Protein AF-A0A8S2Z092-F1 (afdb_monomer_lite)

Secondary structure (DSSP, 8-state):
---------EE-TTT--EE-TT-HHHHHHHHHHHHHHT-PPB-----GGGEEEEETTEEEEEE-TTS-HHHHHHHHHHHHHHHHHTT--S-----TTTEEEEEEEETTTTEEEEEEEEEEEEEEEEEE-S-TT--EEEEEEEEEEEEEEEEEE-GGGTTSSHHHHHHHHH-

InterPro domains:
  IPR016181 Acyl-CoA N-acyltransferase [SSF55729] (98-169)
  IPR028005 N-acetyltransferase ESCO, zinc-finger [PF13878] (1-35)
  IPR028009 N-acetyltransferase ESCO, acetyl-transferase domain [PF13880] (143-171)

Organism: NCBI:txid392030

Structure (mmCIF, N/CA/C/O backbone):
data_AF-A0A8S2Z092-F1
#
_entry.id   AF-A0A8S2Z092-F1
#
loop_
_atom_site.group_PDB
_atom_site.id
_atom_site.type_symbol
_atom_site.label_atom_id
_atom_site.label_alt_id
_atom_site.label_comp_id
_atom_site.label_asym_id
_atom_site.label_entity_id
_atom_site.label_seq_id
_atom_site.pdbx_PDB_ins_code
_atom_site.Cartn_x
_atom_site.Cartn_y
_atom_site.Cartn_z
_atom_site.occupancy
_atom_site.B_iso_or_equiv
_atom_site.auth_seq_id
_atom_site.auth_comp_id
_atom_site.auth_asym_id
_atom_site.auth_atom_id
_atom_site.pdbx_PDB_model_num
ATOM 1 N N . ASP A 1 1 ? -32.128 -31.438 31.768 1.00 38.88 1 ASP A N 1
ATOM 2 C CA . ASP A 1 1 ? -32.159 -30.430 30.700 1.00 38.88 1 ASP A CA 1
ATOM 3 C C . ASP A 1 1 ? -31.129 -29.352 31.028 1.00 38.88 1 ASP A C 1
ATOM 5 O O . ASP A 1 1 ? -31.406 -28.441 31.798 1.00 38.88 1 ASP A O 1
ATOM 9 N N . ALA A 1 2 ? -29.873 -29.571 30.628 1.00 42.41 2 ALA A N 1
ATOM 10 C CA . ALA A 1 2 ? -28.760 -28.675 30.942 1.00 42.41 2 ALA A CA 1
ATOM 11 C C . ALA A 1 2 ? -28.408 -27.905 29.668 1.00 42.41 2 ALA A C 1
ATOM 13 O O . ALA A 1 2 ? -27.668 -28.395 28.817 1.00 42.41 2 ALA A O 1
ATOM 14 N N . GLY A 1 3 ? -29.013 -26.724 29.526 1.00 48.44 3 GLY A N 1
ATOM 15 C CA . GLY A 1 3 ? -28.851 -25.850 28.372 1.00 48.44 3 GLY A CA 1
ATOM 16 C C . GLY A 1 3 ? -27.397 -25.430 28.173 1.00 48.44 3 GLY A C 1
ATOM 17 O O . GLY A 1 3 ? -26.870 -24.597 28.914 1.00 48.44 3 GLY A O 1
ATOM 18 N N . GLN A 1 4 ? -26.758 -25.987 27.145 1.00 58.03 4 GLN A N 1
ATOM 19 C CA . GLN A 1 4 ? -25.491 -25.492 26.624 1.00 58.03 4 GLN A CA 1
ATOM 20 C C . GLN A 1 4 ? -25.744 -24.116 25.997 1.00 58.03 4 GLN A C 1
ATOM 22 O O . GLN A 1 4 ? -26.282 -23.994 24.898 1.00 58.03 4 GLN A O 1
ATOM 27 N N . LYS A 1 5 ? -25.404 -23.052 26.729 1.00 57.16 5 LYS A N 1
ATOM 28 C CA . LYS A 1 5 ? -25.369 -21.690 26.191 1.00 57.16 5 LYS A CA 1
ATOM 29 C C . LYS A 1 5 ? -24.233 -21.614 25.168 1.00 57.16 5 LYS A C 1
ATOM 31 O O . LYS A 1 5 ? -23.083 -21.572 25.580 1.00 57.16 5 LYS A O 1
ATOM 36 N N . MET A 1 6 ? -24.583 -21.646 23.879 1.00 57.84 6 MET A N 1
ATOM 37 C CA . MET A 1 6 ? -23.799 -21.254 22.688 1.00 57.84 6 MET A CA 1
ATOM 38 C C . MET A 1 6 ? -22.309 -20.974 22.980 1.00 57.84 6 MET A C 1
ATOM 40 O O . MET A 1 6 ? -21.910 -19.831 23.207 1.00 57.84 6 MET A O 1
ATOM 44 N N . LEU A 1 7 ? -21.502 -22.039 22.991 1.00 65.69 7 LEU A N 1
ATOM 45 C CA . LEU A 1 7 ? -20.050 -22.025 23.228 1.00 65.69 7 LEU A CA 1
ATOM 46 C C . LEU A 1 7 ? -19.254 -21.761 21.940 1.00 65.69 7 LEU A C 1
ATOM 48 O O . LEU A 1 7 ? -18.070 -22.075 21.875 1.00 65.69 7 LEU A O 1
ATOM 52 N N . ASP A 1 8 ? -19.887 -21.214 20.908 1.00 81.25 8 ASP A N 1
ATOM 53 C CA . ASP A 1 8 ? -19.283 -21.168 19.584 1.00 81.25 8 ASP A CA 1
ATOM 54 C C . ASP A 1 8 ? -18.357 -19.960 19.418 1.00 81.25 8 ASP A C 1
ATOM 56 O O . ASP A 1 8 ? -18.610 -18.856 19.918 1.00 81.25 8 ASP A O 1
ATOM 60 N N . ALA A 1 9 ? -17.262 -20.181 18.694 1.00 88.50 9 ALA A N 1
ATOM 61 C CA . ALA A 1 9 ? -16.382 -19.113 18.253 1.00 88.50 9 ALA A CA 1
ATOM 62 C C . ALA A 1 9 ? -17.126 -18.224 17.247 1.00 88.50 9 ALA A C 1
ATOM 64 O O . ALA A 1 9 ? -17.809 -18.717 16.348 1.00 88.50 9 ALA A O 1
ATOM 65 N N . ILE A 1 10 ? -16.961 -16.907 17.367 1.00 91.56 10 ILE A N 1
ATOM 66 C CA . ILE A 1 10 ? -17.479 -15.945 16.391 1.00 91.56 10 ILE A CA 1
ATOM 67 C C . ILE A 1 10 ? -16.330 -15.353 15.589 1.00 91.56 10 ILE A C 1
ATOM 69 O O . ILE A 1 10 ? -15.234 -15.158 16.108 1.00 91.56 10 ILE A O 1
ATOM 73 N N . VAL A 1 11 ? -16.591 -15.024 14.327 1.00 88.56 11 VAL A N 1
ATOM 74 C CA . VAL A 1 11 ? -15.619 -14.356 13.458 1.00 88.56 11 VAL A CA 1
ATOM 75 C C . VAL A 1 11 ? -15.860 -12.852 13.495 1.00 88.56 11 VAL A C 1
ATOM 77 O O . VAL A 1 11 ? -16.962 -12.375 13.208 1.00 88.56 11 VAL A O 1
ATOM 80 N N . CYS A 1 12 ? -14.828 -12.085 13.838 1.00 83.75 12 CYS A N 1
ATOM 81 C CA . CYS A 1 12 ? -14.887 -10.633 13.785 1.00 83.75 12 CYS A CA 1
ATOM 82 C C . CYS A 1 12 ? -15.077 -10.161 12.340 1.00 83.75 12 CYS A C 1
ATOM 84 O O . CYS A 1 12 ? -14.259 -10.444 11.471 1.00 83.75 12 CYS A O 1
ATOM 86 N N . LYS A 1 13 ? -16.129 -9.379 12.083 1.00 78.62 13 LYS A N 1
ATOM 87 C CA . LYS A 1 13 ? -16.454 -8.899 10.728 1.00 78.62 13 LYS A CA 1
ATOM 88 C C . LYS A 1 13 ? -15.447 -7.896 10.149 1.00 78.62 13 LYS A C 1
ATOM 90 O O . LYS A 1 13 ? -15.466 -7.689 8.946 1.00 78.62 13 LYS A O 1
ATOM 95 N N . ARG A 1 14 ? -14.614 -7.272 10.992 1.00 68.88 14 ARG A N 1
ATOM 96 C CA . ARG A 1 14 ? -13.556 -6.329 10.578 1.00 68.88 14 ARG A CA 1
ATOM 97 C C . ARG A 1 14 ? -12.210 -7.019 10.383 1.00 68.88 14 ARG A C 1
ATOM 99 O O . ARG A 1 14 ? -11.650 -6.983 9.300 1.00 68.88 14 ARG A O 1
ATOM 106 N N . CYS A 1 15 ? -11.688 -7.668 11.427 1.00 75.31 15 CYS A N 1
ATOM 107 C CA . CYS A 1 15 ? -10.350 -8.265 11.363 1.00 75.31 15 CYS A CA 1
ATOM 108 C C . CYS A 1 15 ? -10.340 -9.729 10.893 1.00 75.31 15 CYS A C 1
ATOM 110 O O . CYS A 1 15 ? -9.272 -10.279 10.665 1.00 75.31 15 CYS A O 1
ATOM 112 N N . GLY A 1 16 ? -11.496 -10.390 10.766 1.00 73.94 16 GLY A N 1
ATOM 113 C CA . GLY A 1 16 ? -11.591 -11.783 10.313 1.00 73.94 16 GLY A CA 1
ATOM 114 C C . GLY A 1 16 ? -11.130 -12.835 11.329 1.00 73.94 16 GLY A C 1
ATOM 115 O O . GLY A 1 16 ? -11.222 -14.026 11.046 1.00 73.94 16 GLY A O 1
ATOM 116 N N . MET A 1 17 ? -10.665 -12.435 12.517 1.00 84.19 17 MET A N 1
ATOM 117 C CA . MET A 1 17 ? -10.240 -13.368 13.561 1.00 84.19 17 MET A CA 1
ATOM 118 C C . MET A 1 17 ? -11.441 -14.062 14.207 1.00 84.19 17 MET A C 1
ATOM 120 O O . MET A 1 17 ? -12.387 -13.398 14.643 1.00 84.19 17 MET A O 1
ATOM 124 N N . ALA A 1 18 ? -11.377 -15.391 14.299 1.00 91.44 18 ALA A N 1
ATOM 125 C CA . ALA A 1 18 ? -12.275 -16.180 15.131 1.00 91.44 18 ALA A CA 1
ATOM 126 C C . ALA A 1 18 ? -11.852 -16.072 16.603 1.00 91.44 18 ALA A C 1
ATOM 128 O O . ALA A 1 18 ? -10.669 -16.205 16.911 1.00 91.44 18 ALA A O 1
ATOM 129 N N . TYR A 1 19 ? -12.800 -15.818 17.501 1.00 92.75 19 TYR A N 1
ATOM 130 C CA . TYR A 1 19 ? -12.549 -15.739 18.940 1.00 92.75 19 TYR A CA 1
ATOM 131 C C . TYR A 1 19 ? -13.793 -16.138 19.739 1.00 92.75 19 TYR A C 1
ATOM 133 O O . TYR A 1 19 ? -14.926 -16.014 19.264 1.00 92.75 19 TYR A O 1
ATOM 141 N N . PHE A 1 20 ? -13.597 -16.588 20.975 1.00 93.62 20 PHE A N 1
ATOM 142 C CA . PHE A 1 20 ? -14.681 -16.894 21.900 1.00 93.62 20 PHE A CA 1
ATOM 143 C C . PHE A 1 20 ? -15.082 -15.638 22.691 1.00 93.62 20 PHE A C 1
ATOM 145 O O . PHE A 1 20 ? -14.338 -15.183 23.564 1.00 93.62 20 PHE A O 1
ATOM 152 N N . PRO A 1 21 ? -16.296 -15.086 22.494 1.00 89.44 21 PRO A N 1
ATOM 153 C CA . PRO A 1 21 ? -16.734 -13.858 23.162 1.00 89.44 21 PRO A CA 1
ATOM 154 C C . PRO A 1 21 ? -17.050 -14.064 24.652 1.00 89.44 21 PRO A C 1
ATOM 156 O O . PRO A 1 21 ? -17.442 -13.123 25.342 1.00 89.44 21 PRO A O 1
ATOM 159 N N . HIS A 1 22 ? -16.879 -15.276 25.170 1.00 88.31 22 HIS A N 1
ATOM 160 C CA . HIS A 1 22 ? -17.046 -15.614 26.582 1.00 88.31 22 HIS A CA 1
ATOM 161 C C . HIS A 1 22 ? -15.702 -15.756 27.308 1.00 88.31 22 HIS A C 1
ATOM 163 O O . HIS A 1 22 ? -15.664 -15.624 28.527 1.00 88.31 22 HIS A O 1
ATOM 169 N N . SER A 1 23 ? -14.601 -15.963 26.577 1.00 92.56 23 SER A N 1
ATOM 170 C CA . SER A 1 23 ? -13.258 -16.052 27.150 1.00 92.56 23 SER A CA 1
ATOM 171 C C . SER A 1 23 ? -12.629 -14.659 27.229 1.00 92.56 23 SER A C 1
ATOM 173 O O . SER A 1 23 ? -12.559 -13.921 26.244 1.00 92.56 23 SER A O 1
ATOM 175 N N . ALA A 1 24 ? -12.203 -14.264 28.430 1.00 92.31 24 ALA A N 1
ATOM 176 C CA . ALA A 1 24 ? -11.503 -12.998 28.636 1.00 92.31 24 ALA A CA 1
ATOM 177 C C . ALA A 1 24 ? -10.140 -12.989 27.921 1.00 92.31 24 ALA A C 1
ATOM 179 O O . ALA A 1 24 ? -9.757 -11.970 27.350 1.00 92.31 24 ALA A O 1
ATOM 180 N N . GLU A 1 25 ? -9.453 -14.130 27.899 1.00 94.19 25 GLU A N 1
ATOM 181 C CA . GLU A 1 25 ? -8.168 -14.321 27.219 1.00 94.19 25 GLU A CA 1
ATOM 182 C C . GLU A 1 25 ? -8.318 -14.119 25.707 1.00 94.19 25 GLU A C 1
ATOM 184 O O . GLU A 1 25 ? -7.596 -13.311 25.118 1.00 94.19 25 GLU A O 1
ATOM 189 N N . ASP A 1 26 ? -9.335 -14.737 25.101 1.00 93.81 26 ASP A N 1
ATOM 190 C CA . ASP A 1 26 ? -9.643 -14.575 23.677 1.00 93.81 26 ASP A CA 1
ATOM 191 C C . ASP A 1 26 ? -10.045 -13.147 23.330 1.00 93.81 26 ASP A C 1
ATOM 193 O O . ASP A 1 26 ? -9.664 -12.646 22.278 1.00 93.81 26 ASP A O 1
ATOM 197 N N . LYS A 1 27 ? -10.784 -12.450 24.202 1.00 93.25 27 LYS A N 1
ATOM 198 C CA . LYS A 1 27 ? -11.107 -11.030 23.989 1.00 93.25 27 LYS A CA 1
ATOM 199 C C . LYS A 1 27 ? -9.863 -10.155 23.979 1.00 93.25 27 LYS A C 1
ATOM 201 O O . LYS A 1 27 ? -9.793 -9.237 23.167 1.00 93.25 27 LYS A O 1
ATOM 206 N N . VAL A 1 28 ? -8.908 -10.410 24.873 1.00 94.62 28 VAL A N 1
ATOM 207 C CA . VAL A 1 28 ? -7.644 -9.662 24.932 1.00 94.62 28 VAL A CA 1
ATOM 208 C C . VAL A 1 28 ? -6.791 -9.966 23.701 1.00 94.62 28 VAL A C 1
ATOM 210 O O . VAL A 1 28 ? -6.284 -9.037 23.069 1.00 94.62 28 VAL A O 1
ATOM 213 N N . ALA A 1 29 ? -6.687 -11.239 23.309 1.00 91.12 29 ALA A N 1
ATOM 214 C CA . ALA A 1 29 ? -6.003 -11.651 22.086 1.00 91.12 29 ALA A CA 1
ATOM 215 C C . ALA A 1 29 ? -6.657 -11.035 20.838 1.00 91.12 29 ALA A C 1
ATOM 217 O O . ALA A 1 29 ? -5.965 -10.422 20.026 1.00 91.12 29 ALA A O 1
ATOM 218 N N . HIS A 1 30 ? -7.988 -11.103 20.738 1.00 90.94 30 HIS A N 1
ATOM 219 C CA . HIS A 1 30 ? -8.761 -10.462 19.682 1.00 90.94 30 HIS A CA 1
ATOM 220 C C . HIS A 1 30 ? -8.563 -8.953 19.682 1.00 90.94 30 HIS A C 1
ATOM 222 O O . HIS A 1 30 ? -8.332 -8.409 18.621 1.00 90.94 30 HIS A O 1
ATOM 228 N N . ALA A 1 31 ? -8.602 -8.252 20.816 1.00 87.62 31 ALA A N 1
ATOM 229 C CA . ALA A 1 31 ? -8.392 -6.803 20.841 1.00 87.62 31 ALA A CA 1
ATOM 230 C C . ALA A 1 31 ? -6.981 -6.420 20.372 1.00 87.62 31 ALA A C 1
ATOM 232 O O . ALA A 1 31 ? -6.822 -5.460 19.619 1.00 87.62 31 ALA A O 1
ATOM 233 N N . LYS A 1 32 ? -5.959 -7.189 20.771 1.00 85.62 32 LYS A N 1
ATOM 234 C CA . LYS A 1 32 ? -4.578 -6.985 20.322 1.00 85.62 32 LYS A CA 1
ATOM 235 C C . LYS A 1 32 ? -4.443 -7.223 18.819 1.00 85.62 32 LYS A C 1
ATOM 237 O O . LYS A 1 32 ? -3.891 -6.370 18.133 1.00 85.62 32 LYS A O 1
ATOM 242 N N . TYR A 1 33 ? -4.978 -8.334 18.314 1.00 81.44 33 TYR A N 1
ATOM 243 C CA . TYR A 1 33 ? -4.988 -8.649 16.887 1.00 81.44 33 TYR A CA 1
ATOM 244 C C . TYR A 1 33 ? -5.839 -7.658 16.089 1.00 81.44 33 TYR A C 1
ATOM 246 O O . TYR A 1 33 ? -5.411 -7.174 15.060 1.00 81.44 33 TYR A O 1
ATOM 254 N N . HIS A 1 34 ? -7.019 -7.294 16.580 1.00 82.12 34 HIS A N 1
ATOM 255 C CA . HIS A 1 34 ? -7.914 -6.329 15.957 1.00 82.12 34 HIS A CA 1
ATOM 256 C C . HIS A 1 34 ? -7.210 -4.994 15.817 1.00 82.12 34 HIS A C 1
ATOM 258 O O . HIS A 1 34 ? -7.046 -4.531 14.703 1.00 82.12 34 HIS A O 1
ATOM 264 N N . ASN A 1 35 ? -6.700 -4.431 16.914 1.00 75.44 35 ASN A N 1
ATOM 265 C CA . ASN A 1 35 ? -5.933 -3.196 16.848 1.00 75.44 35 ASN A CA 1
ATOM 266 C C . ASN A 1 35 ? -4.762 -3.337 15.890 1.00 75.44 35 ASN A C 1
ATOM 268 O O . ASN A 1 35 ? -4.532 -2.427 15.120 1.00 75.44 35 ASN A O 1
ATOM 272 N N . TYR A 1 36 ? -4.051 -4.457 15.895 1.00 68.25 36 TYR A N 1
ATOM 273 C CA . TYR A 1 36 ? -2.931 -4.685 14.996 1.00 68.25 36 TYR A CA 1
ATOM 274 C C . TYR A 1 36 ? -3.333 -4.711 13.507 1.00 68.25 36 TYR A C 1
ATOM 276 O O . TYR A 1 36 ? -2.766 -3.977 12.707 1.00 68.25 36 TYR A O 1
ATOM 284 N N . THR A 1 37 ? -4.345 -5.496 13.144 1.00 62.00 37 THR A N 1
ATOM 285 C CA . THR A 1 37 ? -4.797 -5.738 11.763 1.00 62.00 37 THR A CA 1
ATOM 286 C C . THR A 1 37 ? -5.716 -4.639 11.229 1.00 62.00 37 THR A C 1
ATOM 288 O O . THR A 1 37 ? -5.841 -4.467 10.024 1.00 62.00 37 THR A O 1
ATOM 291 N N . THR A 1 38 ? -6.362 -3.877 12.112 1.00 63.31 38 THR A N 1
ATOM 292 C CA . THR A 1 38 ? -7.183 -2.709 11.763 1.00 63.31 38 THR A CA 1
ATOM 293 C C . THR A 1 38 ? -6.476 -1.394 12.092 1.00 63.31 38 THR A C 1
ATOM 295 O O . THR A 1 38 ? -7.108 -0.336 12.048 1.00 63.31 38 THR A O 1
ATOM 298 N N . SER A 1 39 ? -5.197 -1.427 12.491 1.00 66.44 39 SER A N 1
ATOM 299 C CA . SER A 1 39 ? -4.409 -0.209 12.681 1.00 66.44 39 SER A CA 1
ATOM 300 C C . SER A 1 39 ? -4.241 0.454 11.330 1.00 66.44 39 SER A C 1
ATOM 302 O O . SER A 1 39 ? -3.472 0.005 10.485 1.00 66.44 39 SER A O 1
ATOM 304 N N . ALA A 1 40 ? -4.956 1.554 11.138 1.00 69.56 40 ALA A N 1
ATOM 305 C CA . ALA A 1 40 ? -4.793 2.385 9.967 1.00 69.56 40 ALA A CA 1
ATOM 306 C C . ALA A 1 40 ? -3.354 2.919 9.893 1.00 69.56 40 ALA A C 1
ATOM 308 O O . ALA A 1 40 ? -2.908 3.680 10.757 1.00 69.56 40 ALA A O 1
ATOM 309 N N . ILE A 1 41 ? -2.632 2.539 8.840 1.00 79.81 41 ILE A N 1
ATOM 310 C CA . ILE A 1 41 ? -1.296 3.059 8.557 1.00 79.81 41 ILE A CA 1
ATOM 311 C C . ILE A 1 41 ? -1.468 4.481 8.033 1.00 79.81 41 ILE A C 1
ATOM 313 O O . ILE A 1 41 ? -2.109 4.679 7.007 1.00 79.81 41 ILE A O 1
ATOM 317 N N . ARG A 1 42 ? -0.917 5.483 8.721 1.00 82.81 42 ARG A N 1
ATOM 318 C CA . ARG A 1 42 ? -1.002 6.883 8.278 1.00 82.81 42 ARG A CA 1
ATOM 319 C C . ARG A 1 42 ? 0.300 7.340 7.644 1.00 82.81 42 ARG A C 1
ATOM 321 O O . ARG A 1 42 ? 1.345 7.327 8.295 1.00 82.81 42 ARG A O 1
ATOM 328 N N . LEU A 1 43 ? 0.223 7.821 6.408 1.00 82.44 43 LEU A N 1
ATOM 329 C CA . LEU A 1 43 ? 1.354 8.390 5.677 1.00 82.44 43 LEU A CA 1
ATOM 330 C C . LEU A 1 43 ? 1.076 9.867 5.402 1.00 82.44 43 LEU A C 1
ATOM 332 O O . LEU A 1 43 ? 0.319 10.217 4.509 1.00 82.44 43 LEU A O 1
ATOM 336 N N . ARG A 1 44 ? 1.703 10.740 6.196 1.00 82.56 44 ARG A N 1
ATOM 337 C CA . ARG A 1 44 ? 1.505 12.196 6.130 1.00 82.56 44 ARG A CA 1
ATOM 338 C C . ARG A 1 44 ? 2.698 12.935 5.552 1.00 82.56 44 ARG A C 1
ATOM 340 O O . ARG A 1 44 ? 3.845 12.476 5.666 1.00 82.56 44 ARG A O 1
ATOM 347 N N . ASN A 1 45 ? 2.417 14.156 5.096 1.00 79.81 45 ASN A N 1
ATOM 348 C CA . ASN A 1 45 ? 3.396 15.134 4.622 1.00 79.81 45 ASN A CA 1
ATOM 349 C C . ASN A 1 45 ? 4.202 14.625 3.421 1.00 79.81 45 ASN A C 1
ATOM 351 O O . ASN A 1 45 ? 5.391 14.920 3.311 1.00 79.81 45 ASN A O 1
ATOM 355 N N . LEU A 1 46 ? 3.571 13.830 2.555 1.00 80.69 46 LEU A N 1
ATOM 356 C CA . LEU A 1 46 ? 4.142 13.516 1.253 1.00 80.69 46 LEU A CA 1
ATOM 357 C C . LEU A 1 46 ? 4.002 14.749 0.363 1.00 80.69 46 LEU A C 1
ATOM 359 O O . LEU A 1 46 ? 2.952 15.390 0.327 1.00 80.69 46 LEU A O 1
ATOM 363 N N . LYS A 1 47 ? 5.076 15.123 -0.328 1.00 77.38 47 LYS A N 1
ATOM 364 C CA . LYS A 1 47 ? 5.043 16.272 -1.238 1.00 77.38 47 LYS A CA 1
ATOM 365 C C . LYS A 1 47 ? 4.222 15.930 -2.485 1.00 77.38 47 LYS A C 1
ATOM 367 O O . LYS A 1 47 ? 4.280 14.804 -2.971 1.00 77.38 47 LYS A O 1
ATOM 372 N N . HIS A 1 48 ? 3.551 16.922 -3.073 1.00 76.38 48 HIS A N 1
ATOM 373 C CA . HIS A 1 48 ? 2.749 16.743 -4.295 1.00 76.38 48 HIS A CA 1
ATOM 374 C C . HIS A 1 48 ? 3.510 16.087 -5.460 1.00 76.38 48 HIS A C 1
ATOM 376 O O . HIS A 1 48 ? 2.908 15.365 -6.243 1.00 76.38 48 HIS A O 1
ATOM 382 N N . GLN A 1 49 ? 4.834 16.268 -5.544 1.00 77.25 49 GLN A N 1
ATOM 383 C CA . GLN A 1 49 ? 5.689 15.638 -6.563 1.00 77.25 49 GLN A CA 1
ATOM 384 C C . GLN A 1 49 ? 5.647 14.095 -6.562 1.00 77.25 49 GLN A C 1
ATOM 386 O O . GLN A 1 49 ? 6.114 13.474 -7.510 1.00 77.25 49 GLN A O 1
ATOM 391 N N . HIS A 1 50 ? 5.132 13.477 -5.495 1.00 84.44 50 HIS A N 1
ATOM 392 C CA . HIS A 1 50 ? 5.011 12.026 -5.378 1.00 84.44 50 HIS A CA 1
ATOM 393 C C . HIS A 1 50 ? 3.685 11.487 -5.920 1.00 84.44 50 HIS A C 1
ATOM 395 O O . HIS A 1 50 ? 3.580 10.275 -6.101 1.00 84.44 50 HIS A O 1
ATOM 401 N N . ILE A 1 51 ? 2.690 12.345 -6.173 1.00 91.44 51 ILE A N 1
ATOM 402 C CA . ILE A 1 51 ? 1.370 11.932 -6.657 1.00 91.44 51 ILE A CA 1
ATOM 403 C C . ILE A 1 51 ? 1.483 11.515 -8.124 1.00 91.44 51 ILE A C 1
ATOM 405 O O . ILE A 1 51 ? 1.869 12.312 -8.975 1.00 91.44 51 ILE A O 1
ATOM 409 N N . LEU A 1 52 ? 1.125 10.267 -8.416 1.00 93.94 52 LEU A N 1
ATOM 410 C CA . LEU A 1 52 ? 1.053 9.731 -9.775 1.00 93.94 52 LEU A CA 1
ATOM 411 C C . LEU A 1 52 ? -0.343 9.882 -10.374 1.00 93.94 52 LEU A C 1
ATOM 413 O O . LEU A 1 52 ? -0.479 10.154 -11.563 1.00 93.94 52 LEU A O 1
ATOM 417 N N . GLN A 1 53 ? -1.380 9.698 -9.556 1.00 95.56 53 GLN A N 1
ATOM 418 C CA . GLN A 1 53 ? -2.766 9.750 -10.005 1.00 95.56 53 GLN A CA 1
ATOM 419 C C . GLN A 1 53 ? -3.694 10.128 -8.852 1.00 95.56 53 GLN A C 1
ATOM 421 O O . GLN A 1 53 ? -3.509 9.658 -7.732 1.00 95.56 53 GLN A O 1
ATOM 426 N N . GLN A 1 54 ? -4.704 10.950 -9.132 1.00 95.06 54 GLN A N 1
ATOM 427 C CA . GLN A 1 54 ? -5.746 11.325 -8.174 1.00 95.06 54 GLN A CA 1
ATOM 428 C C . GLN A 1 54 ? -7.082 10.692 -8.563 1.00 95.06 54 GLN A C 1
ATOM 430 O O . GLN A 1 54 ? -7.397 10.543 -9.746 1.00 95.06 54 GLN A O 1
ATOM 435 N N . PHE A 1 55 ? -7.868 10.334 -7.558 1.00 94.56 55 PHE A N 1
ATOM 436 C CA . PHE A 1 55 ? -9.218 9.800 -7.674 1.00 94.56 55 PHE A CA 1
ATOM 437 C C . PHE A 1 55 ? -10.156 10.598 -6.762 1.00 94.56 55 PHE A C 1
ATOM 439 O O . PHE A 1 55 ? -9.728 11.440 -5.981 1.00 94.56 55 PHE A O 1
ATOM 446 N N . LEU A 1 56 ? -11.457 10.329 -6.858 1.00 90.94 56 LEU A N 1
ATOM 447 C CA . LEU A 1 56 ? -12.462 10.952 -5.986 1.00 90.94 56 LEU A CA 1
ATOM 448 C C . LEU A 1 56 ? -12.284 10.563 -4.510 1.00 90.94 56 LEU A C 1
ATOM 450 O O . LEU A 1 56 ? -12.685 11.306 -3.623 1.00 90.94 56 LEU A O 1
ATOM 454 N N . ASP A 1 57 ? -11.736 9.374 -4.273 1.00 88.31 57 ASP A N 1
ATOM 455 C CA . ASP A 1 57 ? -11.660 8.692 -2.985 1.00 88.31 57 ASP A CA 1
ATOM 456 C C . ASP A 1 57 ? -10.220 8.536 -2.466 1.00 88.31 57 ASP A C 1
ATOM 458 O O . ASP A 1 57 ? -9.975 7.780 -1.528 1.00 88.31 57 ASP A O 1
ATOM 462 N N . GLY A 1 58 ? -9.246 9.196 -3.090 1.00 94.50 58 GLY A N 1
ATOM 463 C CA . GLY A 1 58 ? -7.844 9.105 -2.697 1.00 94.50 58 GLY A CA 1
ATOM 464 C C . GLY A 1 58 ? -6.874 9.297 -3.850 1.00 94.50 58 GLY A C 1
ATOM 465 O O . GLY A 1 58 ? -7.256 9.437 -5.009 1.00 94.50 58 GLY A O 1
ATOM 466 N N . SER A 1 59 ? -5.590 9.235 -3.531 1.00 96.12 59 SER A N 1
ATOM 467 C CA . SER A 1 59 ? -4.506 9.487 -4.475 1.00 96.12 59 SER A CA 1
ATOM 468 C C . SER A 1 59 ? -3.431 8.402 -4.395 1.00 96.12 59 SER A C 1
ATOM 470 O O . SER A 1 59 ? -3.166 7.837 -3.331 1.00 96.12 59 SER A O 1
ATOM 472 N N . ILE A 1 60 ? -2.793 8.107 -5.531 1.00 96.88 60 ILE A N 1
ATOM 473 C CA . ILE A 1 60 ? -1.636 7.214 -5.602 1.00 96.88 60 ILE A CA 1
ATOM 474 C C . ILE A 1 60 ? -0.351 8.023 -5.503 1.00 96.88 60 ILE A C 1
ATOM 476 O O . ILE A 1 60 ? -0.117 8.922 -6.308 1.00 96.88 60 ILE A O 1
ATOM 480 N N . TYR A 1 61 ? 0.502 7.647 -4.556 1.00 96.00 61 TYR A N 1
ATOM 481 C CA . TYR A 1 61 ? 1.821 8.226 -4.325 1.00 96.00 61 TYR A CA 1
ATOM 482 C C . TYR A 1 61 ? 2.917 7.216 -4.652 1.00 96.00 61 TYR A C 1
ATOM 484 O O . TYR A 1 61 ? 2.719 6.017 -4.460 1.00 96.00 61 TYR A O 1
ATOM 492 N N . SER A 1 62 ? 4.093 7.687 -5.073 1.00 95.12 62 SER A N 1
ATOM 493 C CA . SER A 1 62 ? 5.280 6.843 -5.244 1.00 95.12 62 SER A CA 1
ATOM 494 C C . SER A 1 62 ? 6.505 7.350 -4.490 1.00 95.12 62 SER A C 1
ATOM 496 O O . SER A 1 62 ? 6.782 8.548 -4.445 1.00 95.12 62 SER A O 1
ATOM 498 N N . ILE A 1 63 ? 7.259 6.415 -3.913 1.00 94.50 63 ILE A N 1
ATOM 499 C CA . ILE A 1 63 ? 8.531 6.645 -3.222 1.00 94.50 63 ILE A CA 1
ATOM 500 C C . ILE A 1 63 ? 9.582 5.735 -3.866 1.00 94.50 63 ILE A C 1
ATOM 502 O O . ILE A 1 63 ? 9.332 4.552 -4.096 1.00 94.50 63 ILE A O 1
ATOM 506 N N . GLY A 1 64 ? 10.753 6.286 -4.180 1.00 93.06 64 GLY A N 1
ATOM 507 C CA . GLY A 1 64 ? 11.862 5.570 -4.822 1.00 93.06 64 GLY A CA 1
ATOM 508 C C . GLY A 1 64 ? 13.228 6.156 -4.457 1.00 93.06 64 GLY A C 1
ATOM 509 O O . GLY A 1 64 ? 13.335 6.955 -3.524 1.00 93.06 64 GLY A O 1
ATOM 510 N N . SER A 1 65 ? 14.270 5.808 -5.218 1.00 92.25 65 SER A N 1
ATOM 511 C CA . SER A 1 65 ? 15.660 6.257 -4.991 1.00 92.25 65 SER A CA 1
ATOM 512 C C . SER A 1 65 ? 15.844 7.772 -4.884 1.00 92.25 65 SER A C 1
ATOM 514 O O . SER A 1 65 ? 16.694 8.228 -4.125 1.00 92.25 65 SER A O 1
ATOM 516 N N . THR A 1 66 ? 15.050 8.561 -5.609 1.00 91.25 66 THR A N 1
ATOM 517 C CA . THR A 1 66 ? 15.143 10.032 -5.632 1.00 91.25 66 THR A CA 1
ATOM 518 C C . THR A 1 66 ? 14.373 10.715 -4.501 1.00 91.25 66 THR A C 1
ATOM 520 O O . THR A 1 66 ? 14.455 11.932 -4.336 1.00 91.25 66 THR A O 1
ATOM 523 N N . SER A 1 67 ? 13.592 9.953 -3.733 1.00 91.38 67 SER A N 1
ATOM 524 C CA . SER A 1 67 ? 12.790 10.487 -2.632 1.00 91.38 67 SER A CA 1
ATOM 525 C C . SER A 1 67 ? 13.663 10.778 -1.403 1.00 91.38 67 SER A C 1
ATOM 527 O O . SER A 1 67 ? 14.675 10.108 -1.198 1.00 91.38 67 SER A O 1
ATOM 529 N N . PRO A 1 68 ? 13.293 11.748 -0.547 1.00 91.69 68 PRO A N 1
ATOM 530 C CA . PRO A 1 68 ? 14.014 12.014 0.695 1.00 91.69 68 PRO A CA 1
ATOM 531 C C . PRO A 1 68 ? 14.141 10.769 1.586 1.00 91.69 68 PRO A C 1
ATOM 533 O O . PRO A 1 68 ? 13.183 10.014 1.749 1.00 91.69 68 PRO A O 1
ATOM 536 N N . LEU A 1 69 ? 15.282 10.611 2.267 1.00 90.88 69 LEU A N 1
ATOM 537 C CA . LEU A 1 69 ? 15.542 9.463 3.152 1.00 90.88 69 LEU A CA 1
ATOM 538 C C . LEU A 1 69 ? 14.472 9.295 4.248 1.00 90.88 69 LEU A C 1
ATOM 540 O O . LEU A 1 69 ? 14.147 8.183 4.651 1.00 90.88 69 LEU A O 1
ATOM 544 N N . ALA A 1 70 ?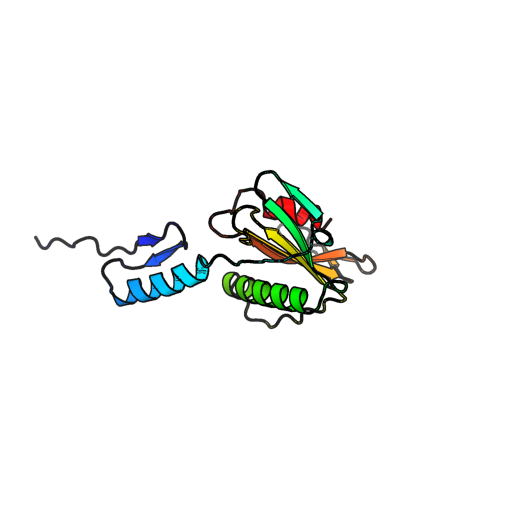 13.893 10.397 4.730 1.00 89.50 70 ALA A N 1
ATOM 545 C CA . ALA A 1 70 ? 12.806 10.355 5.706 1.00 89.50 70 ALA A CA 1
ATOM 546 C C . ALA A 1 70 ? 11.533 9.684 5.153 1.00 89.50 70 ALA A C 1
ATOM 548 O O . ALA A 1 70 ? 10.826 9.010 5.895 1.00 89.50 70 ALA A O 1
ATOM 549 N N . GLU A 1 71 ? 11.239 9.855 3.864 1.00 90.50 71 GLU A N 1
ATOM 550 C CA . GLU A 1 71 ? 10.094 9.223 3.200 1.00 90.50 71 GLU A CA 1
ATOM 551 C C . GLU A 1 71 ? 10.383 7.755 2.888 1.00 90.50 71 GLU A C 1
ATOM 553 O O . GLU A 1 71 ? 9.529 6.908 3.135 1.00 90.50 71 GLU A O 1
ATOM 558 N N . GLN A 1 72 ? 11.610 7.439 2.462 1.00 91.88 72 GLN A N 1
ATOM 559 C CA . GLN A 1 72 ? 12.078 6.057 2.305 1.00 91.88 72 GLN A CA 1
ATOM 560 C C . GLN A 1 72 ? 11.946 5.264 3.618 1.00 91.88 72 GLN A C 1
ATOM 562 O O . GLN A 1 72 ? 11.356 4.187 3.627 1.00 91.88 72 GLN A O 1
ATOM 567 N N . LYS A 1 73 ? 12.358 5.839 4.757 1.00 89.75 73 LYS A N 1
ATOM 568 C CA . LYS A 1 73 ? 12.176 5.217 6.084 1.00 89.75 73 LYS A CA 1
ATOM 569 C C . LYS A 1 73 ? 10.708 5.016 6.464 1.00 89.75 73 LYS A C 1
ATOM 571 O O . LYS A 1 73 ? 10.352 4.001 7.055 1.00 89.75 73 LYS A O 1
ATOM 576 N N . LYS A 1 74 ? 9.827 5.968 6.130 1.00 89.38 74 LYS A N 1
ATOM 577 C CA . LYS A 1 74 ? 8.379 5.786 6.342 1.00 89.38 74 LYS A CA 1
ATOM 578 C C . LYS A 1 74 ? 7.843 4.641 5.484 1.00 89.38 74 LYS A C 1
ATOM 580 O O . LYS A 1 74 ? 7.067 3.830 5.974 1.00 89.38 74 LYS A O 1
ATOM 585 N N . ALA A 1 75 ? 8.264 4.566 4.225 1.00 91.44 75 ALA A N 1
ATOM 586 C CA . ALA A 1 75 ? 7.876 3.499 3.314 1.00 91.44 75 ALA A CA 1
ATOM 587 C C . ALA A 1 75 ? 8.368 2.119 3.784 1.00 91.44 75 ALA A C 1
ATOM 589 O O . ALA A 1 75 ? 7.629 1.145 3.667 1.00 91.44 75 ALA A O 1
ATOM 590 N N . GLU A 1 76 ? 9.568 2.039 4.366 1.00 91.31 76 GLU A N 1
ATOM 591 C CA . GLU A 1 76 ? 10.084 0.830 5.023 1.00 91.31 76 GLU A CA 1
ATOM 592 C C . GLU A 1 76 ? 9.213 0.405 6.206 1.00 91.31 76 GLU A C 1
ATOM 594 O O . GLU A 1 76 ? 8.870 -0.768 6.310 1.00 91.31 76 GLU A O 1
ATOM 599 N N . HIS A 1 77 ? 8.778 1.349 7.042 1.00 88.69 77 HIS A N 1
ATOM 600 C CA . HIS A 1 77 ? 7.877 1.038 8.150 1.00 88.69 77 HIS A CA 1
ATOM 601 C C . HIS A 1 77 ? 6.521 0.496 7.665 1.00 88.69 77 HIS A C 1
ATOM 603 O O . HIS A 1 77 ? 6.007 -0.480 8.208 1.00 88.69 77 HIS A O 1
ATOM 609 N N . VAL A 1 78 ? 5.953 1.077 6.599 1.00 90.12 78 VAL A N 1
ATOM 610 C CA . VAL A 1 78 ? 4.730 0.537 5.980 1.00 90.12 78 VAL A CA 1
ATOM 611 C C . VAL A 1 78 ? 4.969 -0.862 5.411 1.00 90.12 78 VAL A C 1
ATOM 613 O O . VAL A 1 78 ? 4.131 -1.739 5.604 1.00 90.12 78 VAL A O 1
ATOM 616 N N . ARG A 1 79 ? 6.119 -1.100 4.765 1.00 91.38 79 ARG A N 1
ATOM 617 C CA . ARG A 1 79 ? 6.498 -2.430 4.268 1.00 91.38 79 ARG A CA 1
ATOM 618 C C . ARG A 1 79 ? 6.528 -3.456 5.396 1.00 91.38 79 ARG A C 1
ATOM 620 O O . ARG A 1 79 ? 6.001 -4.538 5.206 1.00 91.38 79 ARG A O 1
ATOM 627 N N . GLU A 1 80 ? 7.114 -3.138 6.548 1.00 88.12 80 GLU A N 1
ATOM 628 C CA . GLU A 1 80 ? 7.166 -4.056 7.695 1.00 88.12 80 GLU A CA 1
ATOM 629 C C . GLU A 1 80 ? 5.768 -4.429 8.196 1.00 88.12 80 GLU A C 1
ATOM 631 O O . GLU A 1 80 ? 5.505 -5.591 8.496 1.00 88.12 80 GLU A O 1
ATOM 636 N N . LEU A 1 81 ? 4.848 -3.465 8.260 1.00 86.12 81 LEU A N 1
ATOM 637 C CA . LEU A 1 81 ? 3.457 -3.732 8.634 1.00 86.12 81 LEU A CA 1
ATOM 638 C C . LEU A 1 81 ? 2.772 -4.645 7.610 1.00 86.12 81 LEU A C 1
ATOM 640 O O . LEU A 1 81 ? 2.138 -5.626 7.995 1.00 86.12 81 LEU A O 1
ATOM 644 N N . VAL A 1 82 ? 2.968 -4.371 6.318 1.00 89.62 82 VAL A N 1
ATOM 645 C CA . VAL A 1 82 ? 2.448 -5.205 5.227 1.00 89.62 82 VAL A CA 1
ATOM 646 C C . VAL A 1 82 ? 3.051 -6.609 5.251 1.00 89.62 82 VAL A C 1
ATOM 648 O O . VAL A 1 82 ? 2.316 -7.582 5.120 1.00 89.62 82 VAL A O 1
ATOM 651 N N . ASP A 1 83 ? 4.364 -6.739 5.433 1.00 89.81 83 ASP A N 1
ATOM 652 C CA . ASP A 1 83 ? 5.059 -8.027 5.495 1.00 89.81 83 ASP A CA 1
ATOM 653 C C . ASP A 1 83 ? 4.490 -8.882 6.620 1.00 89.81 83 ASP A C 1
ATOM 655 O O . ASP A 1 83 ? 4.155 -10.045 6.402 1.00 89.81 83 ASP A O 1
ATOM 659 N N . ASN A 1 84 ? 4.296 -8.290 7.795 1.00 84.19 84 ASN A N 1
ATOM 660 C CA . ASN A 1 84 ? 3.703 -9.013 8.901 1.00 84.19 84 ASN A CA 1
ATOM 661 C C . ASN A 1 84 ? 2.236 -9.409 8.637 1.00 84.19 84 ASN A C 1
ATOM 663 O O . ASN A 1 84 ? 1.847 -10.520 8.993 1.00 84.19 84 ASN A O 1
ATOM 667 N N . GLU A 1 85 ? 1.420 -8.554 8.002 1.00 83.19 85 GLU A N 1
ATOM 668 C CA . GLU A 1 85 ? 0.037 -8.918 7.644 1.00 83.19 85 GLU A CA 1
ATOM 669 C C . GLU A 1 85 ? -0.009 -10.037 6.591 1.00 83.19 85 GLU A C 1
ATOM 671 O O . GLU A 1 85 ? -0.879 -10.906 6.638 1.00 83.19 85 GLU A O 1
ATOM 676 N N . LEU A 1 86 ? 0.954 -10.056 5.667 1.00 85.81 86 LEU A N 1
ATOM 677 C CA . LEU A 1 86 ? 1.126 -11.120 4.678 1.00 85.81 86 LEU A CA 1
ATOM 678 C C . LEU A 1 86 ? 1.802 -12.381 5.255 1.00 85.81 86 LEU A C 1
ATOM 680 O O . LEU A 1 86 ? 1.965 -13.361 4.530 1.00 85.81 86 LEU A O 1
ATOM 684 N N . GLY A 1 87 ? 2.199 -12.380 6.534 1.00 85.38 87 GLY A N 1
ATOM 685 C CA . GLY A 1 87 ? 2.895 -13.499 7.180 1.00 85.38 87 GLY A CA 1
ATOM 686 C C . GLY A 1 87 ? 4.324 -13.724 6.673 1.00 85.38 87 GLY A C 1
ATOM 687 O O . GLY A 1 87 ? 4.864 -14.823 6.793 1.00 85.38 87 GLY A O 1
ATOM 688 N N . ILE A 1 88 ? 4.942 -12.703 6.082 1.00 86.31 88 ILE A N 1
ATOM 689 C CA . ILE A 1 88 ? 6.281 -12.763 5.506 1.00 86.31 88 ILE A CA 1
ATOM 690 C C . ILE A 1 88 ? 7.313 -12.530 6.607 1.00 86.31 88 ILE A C 1
ATOM 692 O O . ILE A 1 88 ? 7.397 -11.455 7.191 1.00 86.31 88 ILE A O 1
ATOM 696 N N . THR A 1 89 ? 8.138 -13.541 6.862 1.00 80.81 89 THR A N 1
ATOM 697 C CA . THR A 1 89 ? 9.195 -13.502 7.888 1.00 80.81 89 THR A CA 1
ATOM 698 C C . THR A 1 89 ? 10.591 -13.308 7.305 1.00 80.81 89 THR A C 1
ATOM 700 O O . THR A 1 89 ? 11.549 -13.058 8.036 1.00 80.81 89 THR A O 1
ATOM 703 N N . THR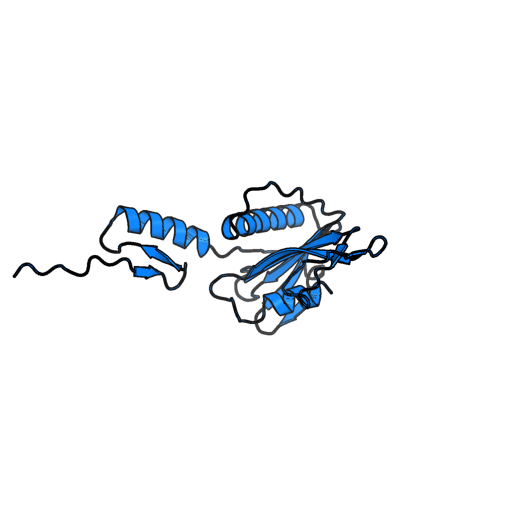 A 1 90 ? 10.730 -13.421 5.984 1.00 79.69 90 THR A N 1
ATOM 704 C CA . THR A 1 90 ? 12.018 -13.277 5.309 1.00 79.69 90 THR A CA 1
ATOM 705 C C . THR A 1 90 ? 12.420 -11.807 5.250 1.00 79.69 90 THR A C 1
ATOM 707 O O . THR A 1 90 ? 11.634 -10.998 4.744 1.00 79.69 90 THR A O 1
ATOM 710 N N . PRO A 1 91 ? 13.640 -11.448 5.685 1.00 74.69 91 PRO A N 1
ATOM 711 C CA . PRO A 1 91 ? 14.118 -10.082 5.563 1.00 74.69 91 PRO A CA 1
ATOM 712 C C . PRO A 1 91 ? 14.145 -9.670 4.089 1.00 74.69 91 PRO A C 1
ATOM 714 O O . PRO A 1 91 ? 14.686 -10.376 3.238 1.00 74.69 91 PRO A O 1
ATOM 717 N N . PHE A 1 92 ? 13.546 -8.519 3.791 1.00 78.00 92 PHE A N 1
ATOM 718 C CA . PHE A 1 92 ? 13.592 -7.907 2.470 1.00 78.00 92 PHE A CA 1
ATOM 719 C C . PHE A 1 92 ? 14.550 -6.719 2.509 1.00 78.00 92 PHE A C 1
ATOM 721 O O . PHE A 1 92 ? 14.250 -5.688 3.115 1.00 78.00 92 PHE A O 1
ATOM 728 N N . ASN A 1 93 ? 15.700 -6.857 1.852 1.00 76.94 93 ASN A N 1
ATOM 729 C CA . ASN A 1 93 ? 16.624 -5.743 1.670 1.00 76.94 93 ASN A CA 1
ATOM 730 C C . ASN A 1 93 ? 16.064 -4.821 0.587 1.00 76.94 93 ASN A C 1
ATOM 732 O O . ASN A 1 93 ? 16.233 -5.066 -0.606 1.00 76.94 93 ASN A O 1
ATOM 736 N N . CYS A 1 94 ? 15.360 -3.772 1.013 1.00 77.25 94 CYS A N 1
ATOM 737 C CA . CYS A 1 94 ? 14.798 -2.785 0.104 1.00 77.25 94 CYS A CA 1
ATOM 738 C C . CYS A 1 94 ? 15.912 -1.907 -0.472 1.00 77.25 94 CYS A C 1
ATOM 740 O O . CYS A 1 94 ? 16.286 -0.888 0.104 1.00 77.25 94 CYS A O 1
ATOM 742 N N . LEU A 1 95 ? 16.456 -2.312 -1.617 1.00 86.81 95 LEU A N 1
ATOM 743 C CA . LEU A 1 95 ? 17.383 -1.490 -2.380 1.00 86.81 95 LEU A CA 1
ATOM 744 C C . LEU A 1 95 ? 16.585 -0.471 -3.192 1.00 86.81 95 LEU A C 1
ATOM 746 O O . LEU A 1 95 ? 16.143 -0.764 -4.296 1.00 86.81 95 LEU A O 1
ATOM 750 N N . TRP A 1 96 ? 16.421 0.744 -2.663 1.00 89.56 96 TRP A N 1
ATOM 751 C CA . TRP A 1 96 ? 15.694 1.831 -3.339 1.00 89.56 96 TRP A CA 1
ATOM 752 C C . TRP A 1 96 ? 16.231 2.179 -4.736 1.00 89.56 96 TRP A C 1
ATOM 754 O O . TRP A 1 96 ? 15.516 2.796 -5.521 1.00 89.56 96 TRP A O 1
ATOM 764 N N . SER A 1 97 ? 17.468 1.786 -5.063 1.00 89.81 97 SER A N 1
ATOM 765 C CA . SER A 1 97 ? 18.043 1.864 -6.414 1.00 89.81 97 SER A CA 1
ATOM 766 C C . SER A 1 97 ? 17.329 0.975 -7.435 1.00 89.81 97 SER A C 1
ATOM 768 O O . SER A 1 97 ? 17.344 1.285 -8.621 1.00 89.81 97 SER A O 1
ATOM 770 N N . GLU A 1 98 ? 16.709 -0.109 -6.978 1.00 90.19 98 GLU A N 1
ATOM 771 C CA . GLU A 1 98 ? 16.071 -1.141 -7.801 1.00 90.19 98 GLU A CA 1
ATOM 772 C C . GLU A 1 98 ? 14.582 -1.303 -7.481 1.00 90.19 98 GLU A C 1
ATOM 774 O O . GLU A 1 98 ? 13.883 -2.039 -8.177 1.00 90.19 98 GLU A O 1
ATOM 779 N N . THR A 1 99 ? 14.085 -0.628 -6.441 1.00 93.12 99 THR A N 1
ATOM 780 C CA . THR A 1 99 ? 12.699 -0.722 -5.987 1.00 93.12 99 THR A CA 1
ATOM 781 C C . THR A 1 99 ? 11.966 0.611 -6.052 1.00 93.12 99 THR A C 1
ATOM 783 O O . THR A 1 99 ? 12.537 1.699 -5.946 1.00 93.12 99 THR A O 1
ATOM 786 N N . LYS A 1 100 ? 10.644 0.519 -6.195 1.00 95.25 100 LYS A N 1
ATOM 787 C CA . LYS A 1 100 ? 9.734 1.654 -6.071 1.00 95.25 100 LYS A CA 1
ATOM 788 C C . LYS A 1 100 ? 8.484 1.222 -5.320 1.00 95.25 100 LYS A C 1
ATOM 790 O O . LYS A 1 100 ? 7.858 0.221 -5.667 1.00 95.25 100 LYS A O 1
ATOM 795 N N . ALA A 1 101 ? 8.135 1.972 -4.284 1.00 95.81 101 ALA A N 1
ATOM 796 C CA . ALA A 1 101 ? 6.941 1.744 -3.487 1.00 95.81 101 ALA A CA 1
ATOM 797 C C . ALA A 1 101 ? 5.813 2.663 -3.960 1.00 95.81 101 ALA A C 1
ATOM 799 O O . ALA A 1 101 ? 6.038 3.846 -4.211 1.00 95.81 101 ALA A O 1
ATOM 800 N N . TYR A 1 102 ? 4.606 2.117 -4.042 1.00 97.31 102 TYR A N 1
ATOM 801 C CA . TYR A 1 102 ? 3.385 2.804 -4.437 1.00 97.31 102 TYR A CA 1
ATOM 802 C C . TYR A 1 102 ? 2.359 2.677 -3.317 1.00 97.31 102 TYR A C 1
ATOM 804 O O . TYR A 1 102 ? 2.195 1.601 -2.738 1.00 97.31 102 TYR A O 1
ATOM 812 N N . PHE A 1 103 ? 1.657 3.765 -3.028 1.00 96.69 103 PHE A N 1
ATOM 813 C CA . PHE A 1 103 ? 0.692 3.852 -1.937 1.00 96.69 103 PHE A CA 1
ATOM 814 C C . PHE A 1 103 ? -0.609 4.410 -2.470 1.00 96.69 103 PHE A C 1
ATOM 816 O O . PHE A 1 103 ? -0.587 5.436 -3.136 1.00 96.69 103 PHE A O 1
ATOM 823 N N . TYR A 1 104 ? -1.729 3.780 -2.137 1.00 96.94 104 TYR A N 1
ATOM 824 C CA . TYR A 1 104 ? -3.038 4.399 -2.278 1.00 96.94 104 TYR A CA 1
ATOM 825 C C . TYR A 1 104 ? -3.414 5.005 -0.932 1.00 96.94 104 TYR A C 1
ATOM 827 O O . TYR A 1 104 ? -3.547 4.266 0.046 1.00 96.94 104 TYR A O 1
ATOM 835 N N . ILE A 1 105 ? -3.564 6.324 -0.879 1.00 95.00 105 ILE A N 1
ATOM 836 C CA . ILE A 1 105 ? -3.853 7.063 0.351 1.00 95.00 105 ILE A CA 1
ATOM 837 C C . ILE A 1 105 ? -5.211 7.742 0.213 1.00 95.00 105 ILE A C 1
ATOM 839 O O . ILE A 1 105 ? -5.478 8.396 -0.792 1.00 95.00 105 ILE A O 1
ATOM 843 N N . GLU A 1 106 ? -6.066 7.576 1.217 1.00 92.56 106 GLU A N 1
ATOM 844 C CA . GLU A 1 106 ? -7.346 8.276 1.304 1.00 92.56 106 GLU A CA 1
ATOM 845 C C . GLU A 1 106 ? -7.128 9.745 1.690 1.00 92.56 106 GLU A C 1
ATOM 847 O O . GLU A 1 106 ? -6.573 10.043 2.751 1.00 92.56 106 GLU A O 1
ATOM 852 N N . ASP A 1 107 ? -7.603 10.667 0.850 1.00 88.19 107 ASP A N 1
ATOM 853 C CA . ASP A 1 107 ? -7.300 12.099 0.980 1.00 88.19 107 ASP A CA 1
ATOM 854 C C . ASP A 1 107 ? -7.906 12.736 2.247 1.00 88.19 107 ASP A C 1
ATOM 856 O O . ASP A 1 107 ? -7.385 13.723 2.759 1.00 88.19 107 ASP A O 1
ATOM 860 N N . CYS A 1 108 ? -9.000 12.184 2.789 1.00 85.75 108 CYS A N 1
ATOM 861 C CA . CYS A 1 108 ? -9.648 12.733 3.987 1.00 85.75 108 CYS A CA 1
ATOM 862 C C . CYS A 1 108 ? -8.948 12.355 5.300 1.00 85.75 108 CYS A C 1
ATOM 864 O O . CYS A 1 108 ? -9.122 13.045 6.306 1.00 85.75 108 CYS A O 1
ATOM 866 N N . THR A 1 109 ? -8.219 11.238 5.332 1.00 85.06 109 THR A N 1
ATOM 867 C CA . THR A 1 109 ? -7.729 10.638 6.586 1.00 85.06 109 THR A CA 1
ATOM 868 C C . THR A 1 109 ? -6.220 10.404 6.616 1.00 85.06 109 THR A C 1
ATOM 870 O O . THR A 1 109 ? -5.679 10.093 7.687 1.00 85.06 109 THR A O 1
ATOM 873 N N . ASP A 1 110 ? -5.542 10.557 5.474 1.00 88.31 110 ASP A N 1
ATOM 874 C CA . ASP A 1 110 ? -4.145 10.178 5.230 1.00 88.31 110 ASP A CA 1
ATOM 875 C C . ASP A 1 110 ? -3.859 8.689 5.494 1.00 88.31 110 ASP A C 1
ATOM 877 O O . ASP A 1 110 ? -2.722 8.302 5.798 1.00 88.31 110 ASP A O 1
ATOM 881 N N . ILE A 1 111 ? -4.890 7.841 5.452 1.00 89.75 111 ILE A N 1
ATOM 882 C CA . ILE A 1 111 ? -4.754 6.405 5.688 1.00 89.75 111 ILE A 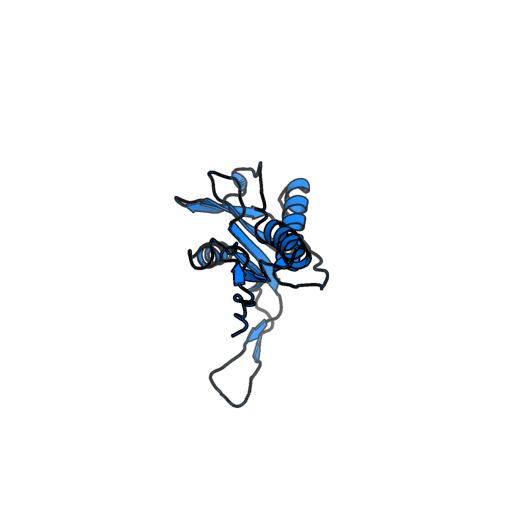CA 1
ATOM 883 C C . ILE A 1 111 ? -4.322 5.718 4.394 1.00 89.75 111 ILE A C 1
ATOM 885 O O . ILE A 1 111 ? -4.897 5.927 3.329 1.00 89.75 111 ILE A O 1
ATOM 889 N N . VAL A 1 112 ? -3.320 4.851 4.502 1.00 93.25 112 VAL A N 1
ATOM 890 C CA . VAL A 1 112 ? -2.872 3.965 3.431 1.00 93.25 112 VAL A CA 1
ATOM 891 C C . VAL A 1 112 ? -3.871 2.822 3.300 1.00 93.25 112 VAL A C 1
ATOM 893 O O . VAL A 1 112 ? -3.949 1.946 4.160 1.00 93.25 112 VAL A O 1
ATOM 896 N N . LEU A 1 113 ? -4.618 2.816 2.202 1.00 93.81 113 LEU A N 1
ATOM 897 C CA . LEU A 1 113 ? -5.571 1.756 1.879 1.00 93.81 113 LEU A CA 1
ATOM 898 C C . LEU A 1 113 ? -4.984 0.702 0.940 1.00 93.81 113 LEU A C 1
ATOM 900 O O . LEU A 1 113 ? -5.556 -0.376 0.788 1.00 93.81 113 LEU A O 1
ATOM 904 N N . GLY A 1 114 ? -3.842 0.985 0.313 1.00 95.44 114 GLY A N 1
ATOM 905 C CA . GLY A 1 114 ? -3.140 0.020 -0.519 1.00 95.44 114 GLY A CA 1
ATOM 906 C C . GLY A 1 114 ? -1.650 0.300 -0.626 1.00 95.44 114 GLY A C 1
ATOM 907 O O . GLY A 1 114 ? -1.211 1.445 -0.531 1.00 95.44 114 GLY A O 1
ATOM 908 N N . TYR A 1 115 ? -0.885 -0.763 -0.841 1.00 96.56 115 TYR A N 1
ATOM 909 C CA . TYR A 1 115 ? 0.566 -0.744 -0.947 1.00 96.56 115 TYR A CA 1
ATOM 910 C C . TYR A 1 115 ? 1.023 -1.697 -2.047 1.00 96.56 115 TYR A C 1
ATOM 912 O O . TYR A 1 115 ? 0.559 -2.834 -2.124 1.00 96.56 115 TYR A O 1
ATOM 920 N N . CYS A 1 116 ? 1.955 -1.251 -2.881 1.00 97.19 116 CYS A N 1
ATOM 921 C CA . CYS A 1 116 ? 2.617 -2.088 -3.870 1.00 97.19 116 CYS A CA 1
ATOM 922 C C . CYS A 1 116 ? 4.119 -1.807 -3.861 1.00 97.19 116 CYS A C 1
ATOM 924 O O . CYS A 1 116 ? 4.534 -0.654 -3.956 1.00 97.19 116 CYS A O 1
ATOM 926 N N . LEU A 1 117 ? 4.934 -2.856 -3.776 1.00 95.75 117 LEU A N 1
ATOM 927 C CA . LEU A 1 117 ? 6.382 -2.760 -3.917 1.00 95.75 117 LEU A CA 1
ATOM 928 C C . LEU A 1 117 ? 6.788 -3.403 -5.233 1.00 95.75 117 LEU A C 1
ATOM 930 O O . LEU A 1 117 ? 6.665 -4.616 -5.401 1.00 95.75 117 LEU A O 1
ATOM 934 N N . ALA A 1 118 ? 7.271 -2.577 -6.148 1.00 95.19 118 ALA A N 1
ATOM 935 C CA . ALA A 1 118 ? 7.789 -2.997 -7.434 1.00 95.19 118 ALA A CA 1
ATOM 936 C C . ALA A 1 118 ? 9.320 -3.057 -7.391 1.00 95.19 118 ALA A C 1
ATOM 938 O O . ALA A 1 118 ? 9.948 -2.252 -6.698 1.00 95.19 118 ALA A O 1
ATOM 939 N N . HIS A 1 119 ? 9.920 -3.981 -8.138 1.00 91.50 119 HIS A N 1
ATOM 940 C CA . HIS A 1 119 ? 11.370 -4.079 -8.295 1.00 91.50 119 HIS A CA 1
ATOM 941 C C . HIS A 1 119 ? 11.764 -4.415 -9.733 1.00 91.50 119 HIS A C 1
ATOM 943 O O . HIS A 1 119 ? 10.986 -5.010 -10.480 1.00 91.50 119 HIS A O 1
ATOM 949 N N . ILE A 1 120 ? 12.964 -4.010 -10.134 1.00 87.12 120 ILE A N 1
ATOM 950 C CA . ILE A 1 120 ? 13.521 -4.353 -11.443 1.00 87.12 120 ILE A CA 1
ATOM 951 C C . ILE A 1 120 ? 13.955 -5.821 -11.424 1.00 87.12 120 ILE A C 1
ATOM 953 O O . ILE A 1 120 ? 14.614 -6.276 -10.489 1.00 87.12 120 ILE A O 1
ATOM 957 N N . VAL A 1 121 ? 13.578 -6.568 -12.461 1.00 84.12 121 VAL A N 1
ATOM 958 C CA . VAL A 1 121 ? 13.916 -7.984 -12.612 1.00 84.12 121 VAL A CA 1
ATOM 959 C C . VAL A 1 121 ? 14.638 -8.205 -13.937 1.00 84.12 121 VAL A C 1
ATOM 961 O O . VAL A 1 121 ? 14.192 -7.755 -14.992 1.00 84.12 121 VAL A O 1
ATOM 964 N N . HIS A 1 122 ? 15.753 -8.933 -13.867 1.00 78.88 122 HIS A N 1
ATOM 965 C CA . HIS A 1 122 ? 16.609 -9.256 -15.016 1.00 78.88 122 HIS A CA 1
ATOM 966 C C . HIS A 1 122 ? 16.396 -10.672 -15.574 1.00 78.88 122 HIS A C 1
ATOM 968 O O . HIS A 1 122 ? 16.954 -11.011 -16.615 1.00 78.88 122 HIS A O 1
ATOM 974 N N . ARG A 1 123 ? 15.644 -11.528 -14.870 1.00 75.19 123 ARG A N 1
ATOM 975 C CA . ARG A 1 123 ? 15.374 -12.920 -15.263 1.00 75.19 123 ARG A CA 1
ATOM 976 C C . ARG A 1 123 ? 13.922 -13.272 -14.993 1.00 75.19 123 ARG A C 1
ATOM 978 O O . ARG A 1 123 ? 13.445 -13.052 -13.883 1.00 75.19 123 ARG A O 1
ATOM 985 N N . VAL A 1 124 ? 13.246 -13.846 -15.982 1.00 73.81 124 VAL A N 1
ATOM 986 C CA . VAL A 1 124 ? 11.827 -14.199 -15.879 1.00 73.81 124 VAL A CA 1
ATOM 987 C C . VAL A 1 124 ? 11.633 -15.655 -16.265 1.00 73.81 124 VAL A C 1
ATOM 989 O O . VAL A 1 124 ? 12.186 -16.131 -17.257 1.00 73.81 124 VAL A O 1
ATOM 992 N N . HIS A 1 125 ? 10.815 -16.349 -15.482 1.00 75.50 125 HIS A N 1
ATOM 993 C CA . HIS A 1 125 ? 10.308 -17.669 -15.821 1.00 75.50 125 HIS A CA 1
ATOM 994 C C . HIS A 1 125 ? 8.839 -17.526 -16.202 1.00 75.50 125 HIS A C 1
ATOM 996 O O . HIS A 1 125 ? 8.044 -16.998 -15.423 1.00 75.50 125 HIS A O 1
ATOM 1002 N N . VAL A 1 126 ? 8.490 -17.965 -17.406 1.00 75.38 126 VAL A N 1
ATOM 1003 C CA . VAL A 1 126 ? 7.104 -17.988 -17.871 1.00 75.38 126 VAL A CA 1
ATOM 1004 C C . VAL A 1 126 ? 6.502 -19.328 -17.470 1.00 75.38 126 VAL A C 1
ATOM 1006 O O . VAL A 1 126 ? 7.055 -20.374 -17.801 1.00 75.38 126 VAL A O 1
ATOM 1009 N N . LEU A 1 127 ? 5.394 -19.279 -16.731 1.00 74.19 127 LEU A N 1
ATOM 1010 C CA . LEU A 1 127 ? 4.587 -20.451 -16.403 1.00 74.19 127 LEU A CA 1
ATOM 1011 C C . LEU A 1 127 ? 3.482 -20.575 -17.453 1.00 74.19 127 LEU A C 1
ATOM 1013 O O . LEU A 1 127 ? 2.647 -19.675 -17.565 1.00 74.19 127 LEU A O 1
ATOM 1017 N N . ASP A 1 128 ? 3.491 -21.665 -18.217 1.00 72.06 128 ASP A N 1
ATOM 1018 C CA . ASP A 1 128 ? 2.395 -22.021 -19.116 1.00 72.06 128 ASP A CA 1
ATOM 1019 C C . ASP A 1 128 ? 1.495 -23.049 -18.419 1.00 72.06 128 ASP A C 1
ATOM 1021 O O . ASP A 1 128 ? 1.946 -24.127 -18.039 1.00 72.06 128 ASP A O 1
ATOM 1025 N N . PHE A 1 129 ? 0.231 -22.682 -18.198 1.00 70.06 129 PHE A N 1
ATOM 1026 C CA . PHE A 1 129 ? -0.766 -23.530 -17.536 1.00 70.06 129 PHE A CA 1
ATOM 1027 C C . PHE A 1 129 ? -1.677 -24.259 -18.534 1.00 70.06 129 PHE A C 1
ATOM 1029 O O . PHE A 1 129 ? -2.660 -24.867 -18.121 1.00 70.06 129 PHE A O 1
ATOM 1036 N N . ASN A 1 130 ? -1.395 -24.184 -19.840 1.00 69.06 130 ASN A N 1
ATOM 1037 C CA . ASN A 1 130 ? -2.219 -24.842 -20.857 1.00 69.06 130 ASN A CA 1
ATOM 1038 C C . ASN A 1 130 ? -2.062 -26.373 -20.888 1.00 69.06 130 ASN A C 1
ATOM 1040 O O . ASN A 1 130 ? -2.858 -27.035 -21.551 1.00 69.06 130 ASN A O 1
ATOM 1044 N N . ASP A 1 131 ? -1.076 -26.936 -20.186 1.00 58.06 131 ASP A N 1
ATOM 1045 C CA . ASP A 1 131 ? -0.844 -28.379 -20.113 1.00 58.06 131 ASP A CA 1
ATOM 1046 C C . ASP A 1 131 ? -0.974 -28.849 -18.654 1.00 58.06 131 ASP A C 1
ATOM 1048 O O . ASP A 1 131 ? -0.111 -28.583 -17.816 1.00 58.06 131 ASP A O 1
ATOM 1052 N N . GLU A 1 132 ? -2.074 -29.538 -18.321 1.00 61.41 132 GLU A N 1
ATOM 1053 C CA . GLU A 1 132 ? -2.384 -30.024 -16.959 1.00 61.41 132 GLU A CA 1
ATOM 1054 C C . GLU A 1 132 ? -1.331 -31.011 -16.407 1.00 61.41 132 GLU A C 1
ATOM 1056 O O . GLU A 1 132 ? -1.401 -31.411 -15.244 1.00 61.41 132 GLU A O 1
ATOM 1061 N N . SER A 1 133 ? -0.348 -31.409 -17.220 1.00 60.34 133 SER A N 1
ATOM 1062 C CA . SER A 1 133 ? 0.608 -32.469 -16.906 1.00 60.34 133 SER A CA 1
ATOM 1063 C C . SER A 1 133 ? 2.064 -32.015 -16.737 1.00 60.34 133 SER A C 1
ATOM 1065 O O . SER A 1 133 ? 2.876 -32.800 -16.241 1.00 60.34 133 SER A O 1
ATOM 1067 N N . ASN A 1 134 ? 2.425 -30.773 -17.087 1.00 55.75 134 ASN A N 1
ATOM 1068 C CA . ASN A 1 134 ? 3.805 -30.305 -16.946 1.00 55.75 134 ASN A CA 1
ATOM 1069 C C . ASN A 1 134 ? 3.878 -28.776 -16.867 1.00 55.75 134 ASN A C 1
ATOM 1071 O O . ASN A 1 134 ? 3.504 -28.078 -17.805 1.00 55.75 134 ASN A O 1
ATOM 1075 N N . ILE A 1 135 ? 4.399 -28.250 -15.756 1.00 62.22 135 ILE A N 1
ATOM 1076 C CA . ILE A 1 135 ? 4.756 -26.833 -15.656 1.00 62.22 135 ILE A CA 1
ATOM 1077 C C . ILE A 1 135 ? 6.032 -26.649 -16.484 1.00 62.22 135 ILE A C 1
ATOM 1079 O O . ILE A 1 135 ? 7.137 -26.790 -15.962 1.00 62.22 135 ILE A O 1
ATOM 1083 N N . ASP A 1 136 ? 5.887 -26.385 -17.782 1.00 58.88 136 ASP A N 1
ATOM 1084 C CA . ASP A 1 136 ? 7.032 -26.114 -18.649 1.00 58.88 136 ASP A CA 1
ATOM 1085 C C . ASP A 1 136 ? 7.502 -24.669 -18.421 1.00 58.88 136 ASP A C 1
ATOM 1087 O O . ASP A 1 136 ? 6.914 -23.698 -18.906 1.00 58.88 136 ASP A O 1
ATOM 1091 N N . THR A 1 137 ? 8.541 -24.505 -17.601 1.00 61.62 137 THR A N 1
ATOM 1092 C CA . THR A 1 137 ? 9.137 -23.203 -17.290 1.00 61.62 137 THR A CA 1
ATOM 1093 C C . THR A 1 137 ? 10.085 -22.769 -18.401 1.00 61.62 137 THR A C 1
ATOM 1095 O O . THR A 1 137 ? 11.280 -23.075 -18.395 1.00 61.62 137 THR A O 1
ATOM 1098 N N . LYS A 1 138 ? 9.591 -21.959 -19.342 1.00 67.50 138 LYS A N 1
ATOM 1099 C CA . LYS A 1 138 ? 10.470 -21.286 -20.309 1.00 67.50 138 LYS A CA 1
ATOM 1100 C C . LYS A 1 138 ? 11.167 -20.113 -19.626 1.00 67.50 138 LYS A C 1
ATOM 1102 O O . LYS A 1 138 ? 10.525 -19.208 -19.094 1.00 67.50 138 LYS A O 1
ATOM 1107 N N . THR A 1 139 ? 12.497 -20.145 -19.611 1.00 64.88 139 THR A N 1
ATOM 1108 C CA . THR A 1 139 ? 13.317 -19.057 -19.065 1.00 64.88 139 THR A CA 1
ATOM 1109 C C . THR A 1 139 ? 13.661 -18.091 -20.188 1.00 64.88 139 THR A C 1
ATOM 1111 O O . THR A 1 139 ? 14.392 -18.455 -21.106 1.00 64.88 139 THR A O 1
ATOM 1114 N N . GLU A 1 140 ? 13.153 -16.862 -20.112 1.00 66.31 140 GLU A N 1
ATOM 1115 C CA . GLU A 1 140 ? 13.586 -15.778 -20.993 1.00 66.31 140 GLU A CA 1
ATOM 1116 C C . GLU A 1 140 ? 14.644 -14.944 -20.260 1.00 66.31 140 GLU A C 1
ATOM 1118 O O . GLU A 1 140 ? 14.402 -14.386 -19.185 1.00 66.31 140 GLU A O 1
ATOM 1123 N N . MET A 1 141 ? 15.841 -14.879 -20.840 1.00 58.91 141 MET A N 1
ATOM 1124 C CA . MET A 1 141 ? 16.903 -13.962 -20.426 1.00 58.91 141 MET A CA 1
ATOM 1125 C C . MET A 1 141 ? 16.919 -12.782 -21.414 1.00 58.91 141 MET A C 1
ATOM 1127 O O . MET A 1 141 ? 16.587 -12.977 -22.578 1.00 58.91 141 MET A O 1
ATOM 1131 N N . ASP A 1 142 ? 17.255 -11.576 -20.943 1.00 59.06 142 ASP A N 1
ATOM 1132 C CA . ASP A 1 142 ? 17.357 -10.306 -21.708 1.00 59.06 142 ASP A CA 1
ATOM 1133 C C . ASP A 1 142 ? 16.113 -9.401 -21.819 1.00 59.06 142 ASP A C 1
ATOM 1135 O O . ASP A 1 142 ? 16.127 -8.420 -22.564 1.00 59.06 142 ASP A O 1
ATOM 1139 N N . LYS A 1 143 ? 15.066 -9.614 -21.012 1.00 65.19 143 LYS A N 1
ATOM 1140 C CA . LYS A 1 143 ? 14.010 -8.598 -20.818 1.00 65.19 143 LYS A CA 1
ATOM 1141 C C . LYS A 1 143 ? 14.101 -7.987 -19.425 1.00 65.19 143 LYS A C 1
ATOM 1143 O O . LYS A 1 143 ? 13.957 -8.690 -18.429 1.00 65.19 143 LYS A O 1
ATOM 1148 N N . MET A 1 144 ? 14.307 -6.669 -19.356 1.00 68.31 144 MET A N 1
ATOM 1149 C CA . MET A 1 144 ? 14.106 -5.924 -18.114 1.00 68.31 144 MET A CA 1
ATOM 1150 C C . MET A 1 144 ? 12.603 -5.790 -17.890 1.00 68.31 144 MET A C 1
ATOM 1152 O O . MET A 1 144 ? 11.919 -5.109 -18.654 1.00 68.31 144 MET A O 1
ATOM 1156 N N . VAL A 1 145 ? 12.091 -6.462 -16.866 1.00 82.62 145 VAL A N 1
ATOM 1157 C CA . VAL A 1 145 ? 10.675 -6.393 -16.497 1.00 82.62 145 VAL A CA 1
ATOM 1158 C C . VAL A 1 145 ? 10.517 -5.852 -15.085 1.00 82.62 145 VAL A C 1
ATOM 1160 O O . VAL A 1 145 ? 11.454 -5.846 -14.283 1.00 82.62 145 VAL A O 1
ATOM 1163 N N . CYS A 1 146 ? 9.305 -5.410 -14.775 1.00 87.06 146 CYS A N 1
ATOM 1164 C CA . CYS A 1 146 ? 8.925 -5.026 -13.430 1.00 87.06 146 CYS A CA 1
ATOM 1165 C C . CYS A 1 146 ? 8.353 -6.241 -12.686 1.00 87.06 146 CYS A C 1
ATOM 1167 O O . CYS A 1 146 ? 7.335 -6.800 -13.093 1.00 87.06 146 CYS A O 1
ATOM 1169 N N . GLY A 1 147 ? 9.009 -6.654 -11.605 1.00 90.75 147 GLY A N 1
ATOM 1170 C CA . GLY A 1 147 ? 8.473 -7.621 -10.654 1.00 90.75 147 GLY A CA 1
ATOM 1171 C C . GLY A 1 147 ? 7.638 -6.926 -9.582 1.00 90.75 147 GLY A C 1
ATOM 1172 O O . GLY A 1 147 ? 7.960 -5.819 -9.150 1.00 90.75 147 GLY A O 1
ATOM 1173 N N . ILE A 1 148 ? 6.583 -7.589 -9.111 1.00 93.50 148 ILE A N 1
ATOM 1174 C CA . ILE A 1 148 ? 5.804 -7.141 -7.952 1.00 93.50 148 ILE A CA 1
ATOM 1175 C C . ILE A 1 148 ? 6.258 -7.953 -6.742 1.00 93.50 148 ILE A C 1
ATOM 1177 O O . ILE A 1 148 ? 5.891 -9.114 -6.588 1.00 93.50 148 ILE A O 1
ATOM 1181 N N . ALA A 1 149 ? 7.067 -7.338 -5.882 1.00 92.31 149 ALA A N 1
ATOM 1182 C CA . ALA A 1 149 ? 7.552 -7.972 -4.663 1.00 92.31 149 ALA A CA 1
ATOM 1183 C C . ALA A 1 149 ? 6.446 -8.067 -3.605 1.00 92.31 149 ALA A C 1
ATOM 1185 O O . ALA A 1 149 ? 6.384 -9.055 -2.875 1.00 92.31 149 ALA A O 1
ATOM 1186 N N . ARG A 1 150 ? 5.583 -7.046 -3.506 1.00 93.94 150 ARG A N 1
ATOM 1187 C CA . ARG A 1 150 ? 4.453 -6.991 -2.564 1.00 93.94 150 ARG A CA 1
ATOM 1188 C C . ARG A 1 150 ? 3.256 -6.314 -3.208 1.00 93.94 150 ARG A C 1
ATOM 1190 O O . ARG A 1 150 ? 3.420 -5.302 -3.883 1.00 93.94 150 ARG A O 1
ATOM 1197 N N . ILE A 1 151 ? 2.064 -6.817 -2.917 1.00 96.19 151 ILE A N 1
ATOM 1198 C CA . ILE A 1 151 ? 0.797 -6.140 -3.190 1.00 96.19 151 ILE A CA 1
ATOM 1199 C C . ILE A 1 151 ? -0.124 -6.359 -1.996 1.00 96.19 151 ILE A C 1
ATOM 1201 O O . ILE A 1 151 ? -0.287 -7.479 -1.516 1.00 96.19 151 ILE A O 1
ATOM 1205 N N . TRP A 1 152 ? -0.702 -5.278 -1.494 1.00 95.25 152 TRP A N 1
ATOM 1206 C CA . TRP A 1 152 ? -1.552 -5.296 -0.318 1.00 95.25 152 TRP A CA 1
ATOM 1207 C C . TRP A 1 152 ? -2.658 -4.251 -0.437 1.00 95.25 152 TRP A C 1
ATOM 1209 O O . TRP A 1 152 ? -2.463 -3.169 -0.992 1.00 95.25 152 TRP A O 1
ATOM 1219 N N . VAL A 1 153 ? -3.830 -4.591 0.093 1.00 94.00 153 VAL A N 1
ATOM 1220 C CA . VAL A 1 153 ? -4.979 -3.694 0.225 1.00 94.00 153 VAL A CA 1
ATOM 1221 C C . VAL A 1 153 ? -5.575 -3.909 1.605 1.00 94.00 153 VAL A C 1
ATOM 1223 O O . VAL A 1 153 ? -5.819 -5.062 1.993 1.00 94.00 153 VAL A O 1
ATOM 1226 N N . HIS A 1 154 ? -5.847 -2.800 2.295 1.00 89.12 154 HIS A N 1
ATOM 1227 C CA . HIS A 1 154 ? -6.461 -2.796 3.615 1.00 89.12 154 HIS A CA 1
ATOM 1228 C C . HIS A 1 154 ? -7.704 -3.697 3.622 1.00 89.12 154 HIS A C 1
ATOM 1230 O O . HIS A 1 154 ? -8.532 -3.557 2.715 1.00 89.12 154 HIS A O 1
ATOM 1236 N N . PRO A 1 155 ? -7.864 -4.606 4.606 1.00 83.88 155 PRO A N 1
ATOM 1237 C CA . PRO A 1 155 ? -8.945 -5.594 4.634 1.00 83.88 155 PRO A CA 1
ATOM 1238 C C . PRO A 1 155 ? -10.335 -5.025 4.323 1.00 83.88 155 PRO A C 1
ATOM 1240 O O . PRO A 1 155 ? -11.008 -5.526 3.422 1.00 83.88 155 PRO A O 1
ATOM 1243 N N . ASP A 1 156 ? -10.702 -3.920 4.978 1.00 82.50 156 ASP A N 1
ATOM 1244 C CA . ASP A 1 156 ? -12.009 -3.260 4.814 1.00 82.50 156 ASP A CA 1
ATOM 1245 C C . ASP A 1 156 ? -12.206 -2.563 3.449 1.00 82.50 156 ASP A C 1
ATOM 1247 O O . ASP A 1 156 ? -13.323 -2.185 3.106 1.00 82.50 156 ASP A O 1
ATOM 1251 N N . HIS A 1 157 ? -11.145 -2.410 2.648 1.00 88.88 157 HIS A N 1
ATOM 1252 C CA . HIS A 1 157 ? -11.171 -1.750 1.334 1.00 88.88 157 HIS A CA 1
ATOM 1253 C C . HIS A 1 157 ? -10.775 -2.694 0.185 1.00 88.88 157 HIS A C 1
ATOM 1255 O O . HIS A 1 157 ? -10.534 -2.276 -0.954 1.00 88.88 157 HIS A O 1
ATOM 1261 N N . ARG A 1 158 ? -10.725 -4.006 0.450 1.00 89.19 158 ARG A N 1
ATOM 1262 C CA . ARG A 1 158 ? -10.545 -5.021 -0.596 1.00 89.19 158 ARG A CA 1
ATOM 1263 C C . ARG A 1 158 ? -11.745 -5.023 -1.545 1.00 89.19 158 ARG A C 1
ATOM 1265 O O . ARG A 1 158 ? -12.838 -4.583 -1.215 1.00 89.19 158 ARG A O 1
ATOM 1272 N N . ARG A 1 159 ? -11.535 -5.529 -2.767 1.00 91.25 159 ARG A N 1
ATOM 1273 C CA . ARG A 1 159 ? -12.542 -5.559 -3.854 1.00 91.25 159 ARG A CA 1
ATOM 1274 C C . ARG A 1 159 ? -13.040 -4.175 -4.320 1.00 91.25 159 ARG A C 1
ATOM 1276 O O . ARG A 1 159 ? -13.912 -4.123 -5.177 1.00 91.25 159 ARG A O 1
ATOM 1283 N N . ALA A 1 160 ? -12.410 -3.080 -3.883 1.00 92.56 160 ALA A N 1
ATOM 1284 C CA . ALA A 1 160 ? -12.678 -1.709 -4.338 1.00 92.56 160 ALA A CA 1
ATOM 1285 C C . ALA A 1 160 ? -11.746 -1.236 -5.480 1.00 92.56 160 ALA A C 1
ATOM 1287 O O . ALA A 1 160 ? -11.511 -0.045 -5.659 1.00 92.56 160 ALA A O 1
ATOM 1288 N N . ARG A 1 161 ? -11.159 -2.170 -6.247 1.00 95.62 161 ARG A N 1
ATOM 1289 C CA . ARG A 1 161 ? -10.201 -1.909 -7.349 1.00 95.62 161 ARG A CA 1
ATOM 1290 C C . ARG A 1 161 ? -8.908 -1.162 -6.969 1.00 95.62 161 ARG A C 1
ATOM 1292 O O . ARG A 1 161 ? -8.145 -0.824 -7.864 1.00 95.62 161 ARG A O 1
ATOM 1299 N N . ILE A 1 162 ? -8.596 -0.982 -5.684 1.00 96.75 162 ILE A N 1
ATOM 1300 C CA . ILE A 1 162 ? -7.350 -0.327 -5.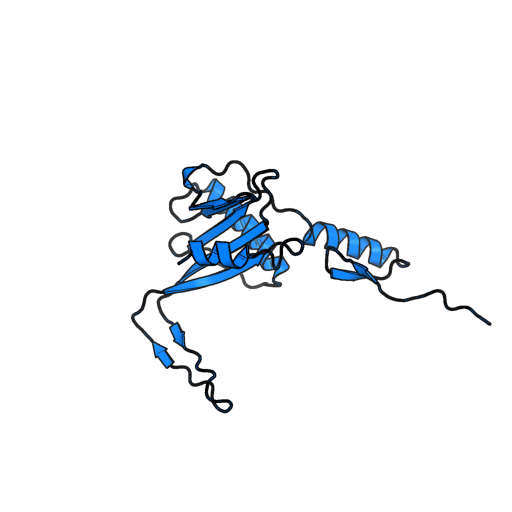232 1.00 96.75 162 ILE A CA 1
ATOM 1301 C C . ILE A 1 162 ? -6.101 -1.031 -5.782 1.00 96.75 162 ILE A C 1
ATOM 1303 O O . ILE A 1 162 ? -5.228 -0.372 -6.336 1.00 96.75 162 ILE A O 1
ATOM 1307 N N . ALA A 1 163 ? -6.036 -2.366 -5.706 1.00 97.12 163 ALA A N 1
ATOM 1308 C CA . ALA A 1 163 ? -4.917 -3.128 -6.270 1.00 97.12 163 ALA A CA 1
ATOM 1309 C C . ALA A 1 163 ? -4.777 -2.921 -7.787 1.00 97.12 163 ALA A C 1
ATOM 1311 O O . ALA A 1 163 ? -3.668 -2.792 -8.287 1.00 97.12 163 ALA A O 1
ATOM 1312 N N . THR A 1 164 ? -5.896 -2.844 -8.513 1.00 96.69 164 THR A N 1
ATOM 1313 C CA . THR A 1 164 ? -5.897 -2.552 -9.953 1.00 96.69 164 THR A CA 1
ATOM 1314 C C . THR A 1 164 ? -5.343 -1.157 -10.221 1.00 96.69 164 THR A C 1
ATOM 1316 O O . THR A 1 164 ? -4.398 -1.039 -10.987 1.00 96.69 164 THR A O 1
ATOM 1319 N N . LYS A 1 165 ? -5.850 -0.132 -9.517 1.00 97.25 165 LYS A N 1
ATOM 1320 C CA . LYS A 1 165 ? -5.350 1.248 -9.619 1.00 97.25 165 LYS A CA 1
ATOM 1321 C C . LYS A 1 165 ? -3.833 1.308 -9.356 1.00 97.25 165 LYS A C 1
ATOM 1323 O O . LYS A 1 165 ? -3.110 1.953 -10.102 1.00 97.25 165 LYS A O 1
ATOM 1328 N N . LEU A 1 166 ? -3.344 0.603 -8.328 1.00 97.62 166 LEU A N 1
ATOM 1329 C CA . LEU A 1 166 ? -1.912 0.521 -8.008 1.00 97.62 166 LEU A CA 1
ATOM 1330 C C . LEU A 1 166 ? -1.099 -0.109 -9.142 1.00 97.62 166 LEU A C 1
ATOM 1332 O O . LEU A 1 166 ? -0.097 0.465 -9.552 1.00 97.62 166 LEU A O 1
ATOM 1336 N N . LEU A 1 167 ? -1.524 -1.268 -9.647 1.00 96.31 167 LEU A N 1
ATOM 1337 C CA . LEU A 1 167 ? -0.812 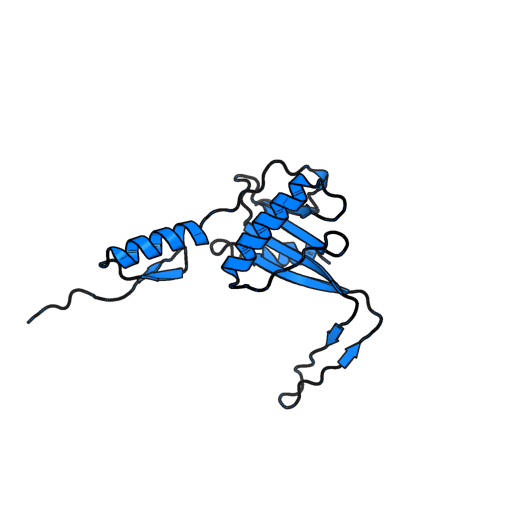-1.981 -10.710 1.00 96.31 167 LEU A CA 1
ATOM 1338 C C . LEU A 1 167 ? -0.837 -1.222 -12.041 1.00 96.31 167 LEU A C 1
ATOM 1340 O O . LEU A 1 167 ? 0.134 -1.291 -12.788 1.00 96.31 167 LEU A O 1
ATOM 1344 N N . ASP A 1 168 ? -1.900 -0.470 -12.323 1.00 95.38 168 ASP A N 1
ATOM 1345 C CA . ASP A 1 168 ? -1.966 0.393 -13.503 1.00 95.38 168 ASP A CA 1
ATOM 1346 C C . ASP A 1 168 ? -0.958 1.551 -13.427 1.00 95.38 168 ASP A C 1
ATOM 1348 O O . ASP A 1 168 ? -0.394 1.915 -14.451 1.00 95.38 168 ASP A O 1
ATOM 1352 N N . CYS A 1 169 ? -0.649 2.071 -12.231 1.00 94.69 169 CYS A N 1
ATOM 1353 C CA . CYS A 1 169 ? 0.415 3.067 -12.045 1.00 94.69 169 CYS A CA 1
ATOM 1354 C C . CYS A 1 169 ? 1.841 2.487 -12.067 1.00 94.69 169 CYS A C 1
ATOM 1356 O O . CYS A 1 169 ? 2.800 3.255 -12.135 1.00 94.69 169 CYS A O 1
ATOM 1358 N N . VAL A 1 170 ? 1.997 1.165 -11.936 1.00 92.50 170 VAL A N 1
ATOM 1359 C CA . VAL A 1 170 ? 3.306 0.488 -12.017 1.00 92.50 170 VAL A CA 1
ATOM 1360 C C . VAL A 1 170 ? 3.721 0.235 -13.471 1.00 92.50 170 VAL A C 1
ATOM 1362 O O . VAL A 1 170 ? 4.918 0.145 -13.743 1.00 92.50 170 VAL A O 1
ATOM 1365 N N . ARG A 1 171 ? 2.738 0.074 -14.364 1.00 84.88 171 ARG A N 1
ATOM 1366 C CA . ARG A 1 171 ? 2.917 -0.259 -15.784 1.00 84.88 171 ARG A CA 1
ATOM 1367 C C . ARG A 1 171 ? 3.587 0.844 -16.596 1.00 84.88 171 ARG A C 1
ATOM 1369 O O . ARG A 1 171 ? 3.394 2.036 -16.276 1.00 84.88 171 ARG A O 1
#

pLDDT: mean 83.96, std 12.31, ra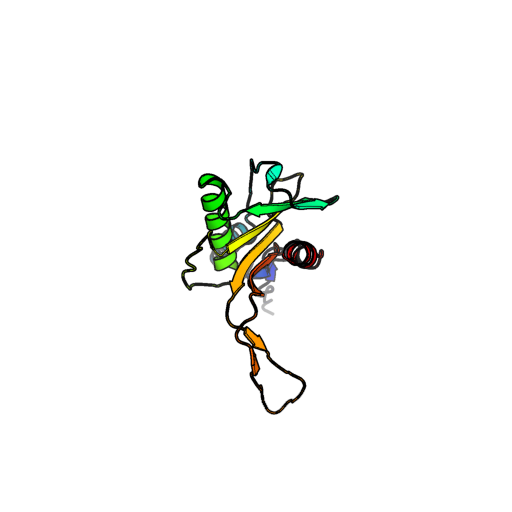nge [38.88, 97.62]

Sequence (171 aa):
DAGQKMLDAIVCKRCGMAYFPHSAEDKVAHAKYHNYTTSAIRLRNLKHQHILQQFLDGSIYSIGSTSPLAEQKKAEHVRELVDNELGITTPFNCLWSETKAYFYIEDCTDIVLGYCLAHIVHRVHVLDFNDESNIDTKTEMDKMVCGIARIWVHPDHRRARIATKLLDCVR

Foldseek 3Di:
DDDDDPQAWDADPAQRDTFGPVDPVRVVVCVVSCCLLVVFLADDDDDPVQFPDDDPFFTKGKDAPPHDPVNVVSLVVVVVSQCVVVVHPDDDPPPSNFKMKMFTAGPVGNTTFWIWIKGWDQKDWDFDPPDVPDRPTDIDGDDTDIDTPDIDGRRVCPPVCPSVVRVVSVD

Radius of gyration: 20.34 Å; chains: 1; bounding box: 50×49×53 Å